Protein AF-A0A0S8JAT9-F1 (afdb_monomer_lite)

Organism: NCBI:txid1703773

InterPro domains:
  IPR011050 Pectin lyase fold/virulence factor [SSF51126] (4-74)
  IPR012334 Pectin lyase fold [G3DSA:2.160.20.10] (1-77)

Structure (mmCIF, N/CA/C/O backbone):
data_AF-A0A0S8JAT9-F1
#
_entry.id   AF-A0A0S8JAT9-F1
#
loop_
_atom_site.group_PDB
_atom_site.id
_atom_site.type_symbol
_atom_site.label_atom_id
_atom_site.label_alt_id
_atom_site.label_comp_id
_atom_site.label_asym_id
_atom_site.label_entity_id
_atom_site.label_seq_id
_atom_site.pdbx_PDB_ins_code
_atom_site.Cartn_x
_atom_site.Cartn_y
_atom_site.Cartn_z
_atom_site.occupancy
_atom_site.B_iso_or_equiv
_atom_site.auth_seq_id
_atom_site.auth_comp_id
_atom_site.auth_asym_id
_atom_site.auth_atom_id
_atom_site.pdbx_PDB_model_num
ATOM 1 N N . MET A 1 1 ? -6.549 6.445 11.443 1.00 67.88 1 MET A N 1
ATOM 2 C CA . MET A 1 1 ? -7.886 5.852 11.229 1.00 67.88 1 MET A CA 1
ATOM 3 C C . MET A 1 1 ? -8.762 6.865 10.515 1.00 67.88 1 MET A C 1
ATOM 5 O O . MET A 1 1 ? -8.605 8.043 10.813 1.00 67.88 1 MET A O 1
ATOM 9 N N . SER A 1 2 ? -9.647 6.444 9.610 1.00 79.25 2 SER A N 1
ATOM 10 C CA . SER A 1 2 ? -10.786 7.285 9.207 1.00 79.25 2 SER A CA 1
ATOM 11 C C . SER A 1 2 ? -11.951 7.081 10.172 1.00 79.25 2 SER A C 1
ATOM 13 O O . SER A 1 2 ? -12.254 5.943 10.531 1.00 79.25 2 SER A O 1
ATOM 15 N N . GLU A 1 3 ? -12.612 8.164 10.572 1.00 81.00 3 GLU A N 1
ATOM 16 C CA . GLU A 1 3 ? -13.763 8.134 11.484 1.00 81.00 3 GLU A CA 1
ATOM 17 C C . GLU A 1 3 ? -15.066 7.703 10.793 1.00 81.00 3 GLU A C 1
ATOM 19 O O . GLU A 1 3 ? -15.930 7.117 11.438 1.00 81.00 3 GLU A O 1
ATOM 24 N N . ASN A 1 4 ? -15.187 7.924 9.477 1.00 84.19 4 ASN A N 1
ATOM 25 C CA . ASN A 1 4 ? -16.411 7.656 8.705 1.00 84.19 4 ASN A CA 1
ATOM 26 C C . ASN A 1 4 ? -16.314 6.407 7.810 1.00 84.19 4 ASN A C 1
ATOM 28 O O . ASN A 1 4 ? -17.225 6.118 7.037 1.00 84.19 4 ASN A O 1
ATOM 32 N N . GLY A 1 5 ? -15.217 5.655 7.923 1.00 84.00 5 GLY A N 1
ATOM 3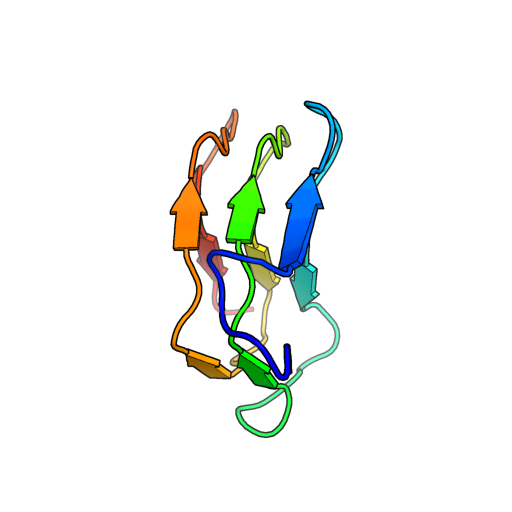3 C CA . GLY A 1 5 ? -14.984 4.423 7.175 1.00 84.00 5 GLY A CA 1
ATOM 34 C C . GLY A 1 5 ? -14.331 4.621 5.797 1.00 84.00 5 GLY A C 1
ATOM 35 O O . GLY A 1 5 ? -14.157 5.750 5.324 1.00 84.00 5 GLY A O 1
ATOM 36 N N . PRO A 1 6 ? -13.957 3.506 5.140 1.00 87.50 6 PRO A N 1
ATOM 37 C CA . PRO A 1 6 ? -13.140 3.530 3.928 1.00 87.50 6 PRO A CA 1
ATOM 38 C C . PRO A 1 6 ? -13.853 4.138 2.719 1.00 87.50 6 PRO A C 1
ATOM 40 O O . PRO A 1 6 ? -13.187 4.717 1.870 1.00 87.50 6 PRO A O 1
ATOM 43 N N . GLU A 1 7 ? -15.184 4.093 2.668 1.00 91.06 7 GLU A N 1
ATOM 44 C CA . GLU A 1 7 ? -15.992 4.696 1.594 1.00 91.06 7 GLU A CA 1
ATOM 45 C C . GLU A 1 7 ? -15.855 6.231 1.531 1.00 91.06 7 GLU A C 1
ATOM 47 O O . GLU A 1 7 ? -16.134 6.841 0.503 1.00 91.06 7 GLU A O 1
ATOM 52 N N . VAL A 1 8 ? -15.453 6.871 2.638 1.00 90.25 8 VAL A N 1
ATOM 53 C CA . VAL A 1 8 ? -15.506 8.335 2.789 1.00 90.25 8 VAL A CA 1
ATOM 54 C C . VAL A 1 8 ? -14.121 8.971 2.759 1.00 90.25 8 VAL A C 1
ATOM 56 O O . VAL A 1 8 ? -13.960 10.074 2.239 1.00 90.25 8 VAL A O 1
ATOM 59 N N . THR A 1 9 ? -13.102 8.311 3.316 1.00 94.31 9 THR A N 1
ATOM 60 C CA . THR A 1 9 ? -11.732 8.844 3.294 1.00 94.31 9 THR A CA 1
ATOM 61 C C . THR A 1 9 ? -10.889 8.115 2.268 1.00 94.31 9 THR A C 1
ATOM 63 O O . THR A 1 9 ? -10.450 6.983 2.482 1.00 94.31 9 THR A O 1
ATOM 66 N N . ILE A 1 10 ? -10.645 8.818 1.165 1.00 96.19 10 ILE A N 1
ATOM 67 C CA . ILE A 1 10 ? -9.898 8.325 0.016 1.00 96.19 10 ILE A CA 1
ATOM 68 C C . ILE A 1 10 ? -8.500 8.944 0.032 1.00 96.19 10 ILE A C 1
ATOM 70 O O . ILE A 1 10 ? -8.342 10.162 0.086 1.00 96.19 10 ILE A O 1
ATOM 74 N N . ILE A 1 11 ? -7.490 8.085 -0.028 1.00 96.44 11 ILE A N 1
ATOM 75 C CA . ILE A 1 11 ? -6.110 8.427 -0.350 1.00 96.44 11 ILE A CA 1
ATOM 76 C C . ILE A 1 11 ? -5.934 8.083 -1.826 1.00 96.44 11 ILE A C 1
ATOM 78 O O . ILE A 1 11 ? -5.725 6.921 -2.185 1.00 96.44 11 ILE A O 1
ATOM 82 N N . ASP A 1 12 ? -6.091 9.095 -2.673 1.00 97.56 12 ASP A N 1
ATOM 83 C CA . ASP A 1 12 ? -5.848 8.980 -4.106 1.00 97.56 12 ASP A CA 1
ATOM 84 C C . ASP A 1 12 ? -4.378 9.291 -4.387 1.00 97.56 12 ASP A C 1
ATOM 86 O O . ASP A 1 12 ? -3.888 10.374 -4.071 1.00 97.56 12 ASP A O 1
ATOM 90 N N . CYS A 1 13 ? -3.659 8.314 -4.932 1.00 97.44 13 CYS A N 1
ATOM 91 C CA . CYS A 1 13 ? -2.263 8.469 -5.316 1.00 97.44 13 CYS A CA 1
ATOM 92 C C . CYS A 1 13 ? -2.106 9.039 -6.734 1.00 97.44 13 CYS A C 1
ATOM 94 O O . CYS A 1 13 ? -0.982 9.211 -7.183 1.00 97.44 13 CYS A O 1
ATOM 96 N N . GLU A 1 14 ? -3.200 9.336 -7.445 1.00 97.31 14 GLU A N 1
ATOM 97 C CA . GLU A 1 14 ? -3.210 10.066 -8.723 1.00 97.31 14 GLU A CA 1
ATOM 98 C C . GLU A 1 14 ? -2.350 9.433 -9.834 1.00 97.31 14 GLU A C 1
ATOM 100 O O . GLU A 1 14 ? -1.749 10.120 -10.657 1.00 97.31 14 GLU A O 1
ATOM 105 N N . ALA A 1 15 ? -2.277 8.101 -9.869 1.00 95.50 15 ALA A N 1
ATOM 106 C CA . ALA A 1 15 ? -1.375 7.323 -10.725 1.00 95.50 15 ALA A CA 1
ATOM 107 C C . ALA A 1 15 ? 0.121 7.600 -10.475 1.00 95.50 15 ALA A C 1
ATOM 109 O O . ALA A 1 15 ? 0.962 7.339 -11.338 1.00 95.50 15 ALA A O 1
ATOM 110 N N . LEU A 1 16 ? 0.470 8.094 -9.285 1.00 90.75 16 LEU A N 1
ATOM 111 C CA . LEU A 1 16 ? 1.821 8.451 -8.873 1.00 90.75 16 LEU A CA 1
ATOM 112 C C . LEU A 1 16 ? 2.183 7.779 -7.542 1.00 90.75 16 LEU A C 1
ATOM 114 O O . LEU A 1 16 ? 1.521 7.927 -6.521 1.00 90.75 16 LEU A O 1
ATOM 118 N N . GLY A 1 17 ? 3.306 7.062 -7.514 1.00 94.12 17 GLY A N 1
ATOM 119 C CA . GLY A 1 17 ? 3.853 6.547 -6.258 1.00 94.12 17 GLY A CA 1
ATOM 120 C C . GLY A 1 17 ? 2.938 5.528 -5.566 1.00 94.12 17 GLY A C 1
ATOM 121 O O . GLY A 1 17 ? 2.445 4.606 -6.214 1.00 94.12 17 GLY A O 1
ATOM 122 N N . ARG A 1 18 ? 2.802 5.644 -4.237 1.00 97.38 18 ARG A N 1
ATOM 123 C CA . ARG A 1 18 ? 2.006 4.751 -3.375 1.00 97.38 18 ARG A CA 1
ATOM 124 C C . ARG A 1 18 ? 1.439 5.501 -2.173 1.00 97.38 18 ARG A C 1
ATOM 126 O O . ARG A 1 18 ? 2.001 6.522 -1.785 1.00 97.38 18 ARG A O 1
ATOM 133 N N . GLY A 1 19 ? 0.414 4.946 -1.532 1.00 97.75 19 GLY A N 1
ATOM 134 C CA . GLY A 1 19 ? -0.226 5.552 -0.362 1.00 97.75 19 GLY A CA 1
ATOM 135 C C . GLY A 1 19 ? 0.598 5.410 0.917 1.00 97.75 19 GLY A C 1
ATOM 136 O O . GLY A 1 19 ? 0.793 6.382 1.639 1.00 97.75 19 GLY A O 1
ATOM 137 N N . PHE A 1 20 ? 1.128 4.211 1.186 1.00 98.06 20 PHE A N 1
ATOM 138 C CA . PHE A 1 20 ? 1.927 3.955 2.392 1.00 98.06 20 PHE A CA 1
ATOM 139 C C . PHE A 1 20 ? 3.206 3.173 2.096 1.00 98.06 20 PHE A C 1
ATOM 141 O O . PHE A 1 20 ? 3.224 2.234 1.293 1.00 98.06 20 PHE A O 1
ATOM 148 N N . PHE A 1 21 ? 4.284 3.532 2.795 1.00 97.69 21 PHE A N 1
ATOM 149 C CA . PHE A 1 21 ? 5.555 2.821 2.748 1.00 97.69 21 PHE A CA 1
ATOM 150 C C . PHE A 1 21 ? 6.105 2.601 4.159 1.00 97.69 21 PHE A C 1
ATOM 152 O O . PHE A 1 21 ? 6.535 3.548 4.805 1.00 97.69 21 PHE A O 1
ATOM 159 N N . PHE A 1 22 ? 6.124 1.345 4.598 1.00 98.12 22 PHE A N 1
ATOM 160 C CA . PHE A 1 22 ? 6.730 0.912 5.855 1.00 98.12 22 PHE A CA 1
ATOM 161 C C . PHE A 1 22 ? 8.122 0.357 5.568 1.00 98.12 22 PHE A C 1
ATOM 163 O O . PHE A 1 22 ? 8.261 -0.579 4.768 1.00 98.12 22 PHE A O 1
ATOM 170 N N . HIS A 1 23 ? 9.152 0.974 6.147 1.00 97.12 23 HIS A N 1
ATOM 171 C CA . HIS A 1 23 ? 10.549 0.687 5.810 1.00 97.12 23 HIS A CA 1
ATOM 172 C C . HIS A 1 23 ? 11.550 0.934 6.945 1.00 97.12 23 HIS A C 1
ATOM 174 O O . HIS A 1 23 ? 12.757 0.966 6.691 1.00 97.12 23 HIS A O 1
ATOM 180 N N . SER A 1 24 ? 11.067 1.138 8.169 1.00 96.75 24 SER A N 1
ATOM 181 C CA . SER A 1 24 ? 11.901 1.458 9.335 1.00 96.75 24 SER A CA 1
ATOM 182 C C . SER A 1 24 ? 11.755 0.432 10.463 1.00 96.75 24 SER A C 1
ATOM 184 O O . SER A 1 24 ? 12.118 0.721 11.599 1.00 96.75 24 SER A O 1
ATOM 186 N N . GLY A 1 25 ? 11.235 -0.764 10.162 1.00 96.00 25 GLY A N 1
ATOM 187 C CA . GLY A 1 25 ? 10.988 -1.810 11.158 1.00 96.00 25 GLY A CA 1
ATOM 188 C C . GLY A 1 25 ? 9.684 -1.619 11.931 1.00 96.00 25 GLY A C 1
ATOM 189 O O . GLY A 1 25 ? 9.584 -2.049 13.076 1.00 96.00 25 GLY A O 1
ATOM 190 N N . GLU A 1 26 ? 8.693 -0.960 11.327 1.00 98.00 26 GLU A N 1
ATOM 191 C CA . GLU A 1 26 ? 7.374 -0.770 11.923 1.00 98.00 26 GLU A CA 1
ATOM 192 C C . GLU A 1 26 ? 6.724 -2.121 12.242 1.00 98.00 26 GLU A C 1
ATOM 194 O O . GLU A 1 26 ? 6.728 -3.035 11.416 1.00 98.00 26 GLU A O 1
ATOM 199 N N . ASP A 1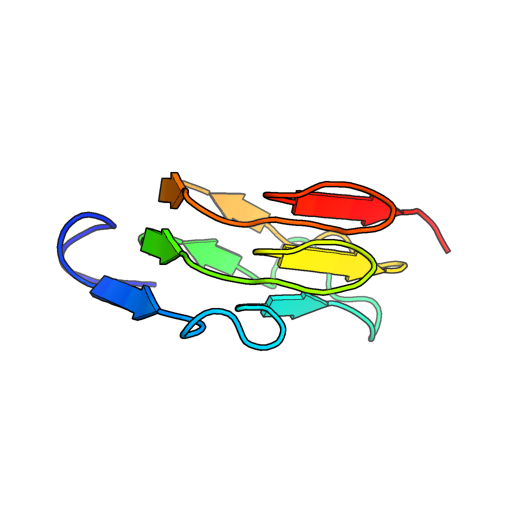 27 ? 6.157 -2.243 13.437 1.00 97.12 27 ASP A N 1
ATOM 200 C CA . ASP A 1 27 ? 5.478 -3.447 13.909 1.00 97.12 27 ASP A CA 1
ATOM 201 C C . ASP A 1 27 ? 3.949 -3.277 13.890 1.00 97.12 27 ASP A C 1
ATOM 203 O O . ASP A 1 27 ? 3.410 -2.300 13.362 1.00 97.12 27 ASP A O 1
ATOM 207 N N . ALA A 1 28 ? 3.236 -4.228 14.497 1.00 97.62 28 ALA A N 1
ATOM 208 C CA . ALA A 1 28 ? 1.778 -4.261 14.510 1.00 97.62 28 ALA A CA 1
ATOM 209 C C . ALA A 1 28 ? 1.126 -3.035 15.187 1.00 97.62 28 ALA A C 1
ATOM 211 O O . ALA A 1 28 ? -0.073 -2.817 14.995 1.00 97.62 28 ALA A O 1
ATOM 212 N N . SER A 1 29 ? 1.882 -2.223 15.941 1.00 97.62 29 SER A N 1
ATOM 213 C CA . SER A 1 29 ? 1.401 -0.958 16.515 1.00 97.62 29 SER A CA 1
ATOM 214 C C . SER A 1 29 ? 1.234 0.151 15.470 1.00 97.62 29 SER A C 1
ATOM 216 O O . SER A 1 29 ? 0.492 1.109 15.694 1.00 97.62 29 SER A O 1
ATOM 218 N N . SER A 1 30 ? 1.866 0.014 14.302 1.00 97.81 30 SER A N 1
ATOM 219 C CA . SER A 1 30 ? 1.637 0.892 13.155 1.00 97.81 30 SER A CA 1
ATOM 220 C C . SER A 1 30 ? 0.384 0.439 12.409 1.00 97.81 30 SER A C 1
ATOM 222 O O . SER A 1 30 ? 0.399 -0.578 11.716 1.00 97.81 30 SER A O 1
ATOM 224 N N . ILE A 1 31 ? -0.716 1.180 12.576 1.00 98.00 31 ILE A N 1
ATOM 225 C CA . ILE A 1 31 ? -2.048 0.778 12.098 1.00 98.00 31 ILE A CA 1
ATOM 226 C C . ILE A 1 31 ? -2.526 1.675 10.951 1.00 98.00 31 ILE A C 1
ATOM 228 O O . ILE A 1 31 ? -2.737 2.878 11.127 1.00 98.00 31 ILE A O 1
ATOM 232 N N . VAL A 1 32 ? -2.815 1.063 9.799 1.00 97.25 32 VAL A N 1
ATOM 233 C CA . VAL A 1 32 ? -3.577 1.678 8.699 1.00 97.25 32 VAL A CA 1
ATOM 234 C C . VAL A 1 32 ? -4.981 1.096 8.714 1.00 97.25 32 VAL A C 1
ATOM 236 O O . VAL A 1 32 ? -5.156 -0.106 8.504 1.00 97.25 32 VAL A O 1
ATOM 239 N N . LYS A 1 33 ? -5.984 1.941 8.968 1.00 96.62 33 LYS A N 1
ATOM 240 C CA . LYS A 1 33 ? -7.370 1.494 9.122 1.00 96.62 33 LYS A CA 1
ATOM 241 C C . LYS A 1 33 ? -8.405 2.492 8.630 1.00 96.62 33 LYS A C 1
ATOM 243 O O . LYS A 1 33 ? -8.348 3.669 8.995 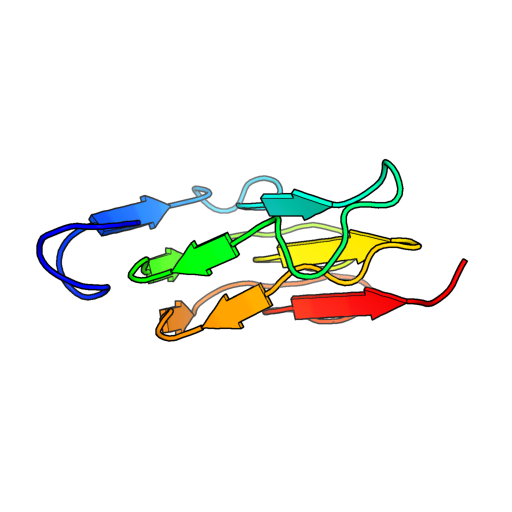1.00 96.62 33 LYS A O 1
ATOM 248 N N . GLY A 1 34 ? -9.397 1.976 7.907 1.00 96.44 34 GLY A N 1
ATOM 249 C CA . GLY A 1 34 ? -10.583 2.715 7.489 1.00 96.44 34 GLY A CA 1
ATOM 250 C C . GLY A 1 34 ? -10.379 3.599 6.263 1.00 96.44 34 GLY A C 1
ATOM 251 O O . GLY A 1 34 ? -11.114 4.561 6.121 1.00 96.44 34 GLY A O 1
ATOM 252 N N . PHE A 1 35 ? -9.401 3.334 5.399 1.00 97.12 35 PHE A N 1
ATOM 253 C CA . PHE A 1 35 ? -9.158 4.150 4.203 1.00 97.12 35 PHE A CA 1
ATOM 254 C C . PHE A 1 35 ? -9.519 3.408 2.918 1.00 97.12 35 PHE A C 1
ATOM 256 O O . PHE A 1 35 ? -9.330 2.194 2.832 1.00 97.12 35 PHE A O 1
ATOM 263 N N . THR A 1 36 ? -9.951 4.144 1.894 1.00 98.25 36 THR A N 1
ATOM 264 C CA . THR A 1 36 ? -9.737 3.719 0.506 1.00 98.25 36 THR A CA 1
ATOM 265 C C . THR A 1 36 ? -8.366 4.208 0.060 1.00 98.25 36 THR A C 1
ATOM 267 O O . THR A 1 36 ? -8.065 5.387 0.199 1.00 98.25 36 THR A O 1
ATOM 270 N N . ILE A 1 37 ? -7.525 3.320 -0.463 1.00 98.38 37 ILE A N 1
ATOM 271 C CA . ILE A 1 37 ? -6.222 3.656 -1.051 1.00 98.38 37 ILE A CA 1
ATOM 272 C C . ILE A 1 37 ? -6.288 3.264 -2.518 1.00 98.38 37 ILE A C 1
ATOM 274 O O . ILE A 1 37 ? -6.498 2.083 -2.826 1.00 98.38 37 ILE A O 1
ATOM 278 N N . GLN A 1 38 ? -6.121 4.239 -3.410 1.00 98.50 38 GLN A N 1
ATOM 279 C CA . GLN A 1 38 ? -6.334 4.021 -4.834 1.00 98.50 38 GLN A CA 1
ATOM 280 C C . GLN A 1 38 ? -5.344 4.723 -5.749 1.00 98.50 38 GLN A C 1
ATOM 282 O O . GLN A 1 38 ? -4.657 5.659 -5.350 1.00 98.50 38 GLN A O 1
ATOM 287 N N . ASN A 1 39 ? -5.323 4.260 -7.000 1.00 98.50 39 ASN A N 1
ATOM 288 C CA . ASN A 1 39 ? -4.554 4.832 -8.102 1.00 98.50 39 ASN A CA 1
ATOM 289 C C . ASN A 1 39 ? -3.055 4.974 -7.803 1.00 98.50 39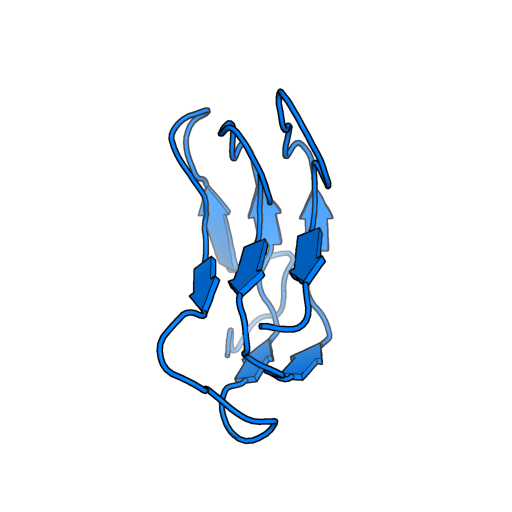 ASN A C 1
ATOM 291 O O . ASN A 1 39 ? -2.404 5.877 -8.307 1.00 98.50 39 ASN A O 1
ATOM 295 N N . GLY A 1 40 ? -2.466 4.108 -6.985 1.00 98.25 40 GLY A N 1
ATOM 296 C CA . GLY A 1 40 ? -1.017 4.032 -6.834 1.00 98.25 40 GLY A CA 1
ATOM 297 C C . GLY A 1 40 ? -0.378 3.295 -8.008 1.00 98.25 40 GLY A C 1
ATOM 298 O O . GLY A 1 40 ? -0.926 2.304 -8.491 1.00 98.25 40 GLY A O 1
ATOM 299 N N . ALA A 1 41 ? 0.774 3.766 -8.482 1.00 97.75 41 ALA A N 1
ATOM 300 C CA . ALA A 1 41 ? 1.496 3.169 -9.604 1.00 97.75 41 ALA A CA 1
ATOM 301 C C . ALA A 1 41 ? 3.014 3.309 -9.408 1.00 97.75 41 ALA A C 1
ATOM 303 O O . ALA A 1 41 ? 3.602 4.373 -9.613 1.00 97.75 41 ALA A O 1
ATOM 304 N N . VAL A 1 42 ? 3.674 2.221 -8.995 1.00 96.56 42 VAL A N 1
ATOM 305 C CA . VAL A 1 42 ? 5.124 2.199 -8.712 1.00 96.56 42 VAL A CA 1
ATOM 306 C C . VAL A 1 42 ? 5.720 0.797 -8.897 1.00 96.56 42 VAL A C 1
ATOM 308 O O . VAL A 1 42 ? 5.004 -0.152 -9.175 1.00 96.56 42 VAL A O 1
ATOM 311 N N . GLY A 1 43 ? 7.039 0.633 -8.751 1.00 97.31 43 GLY A N 1
ATOM 312 C CA . GLY A 1 43 ? 7.721 -0.660 -8.909 1.00 97.31 43 GLY A CA 1
ATOM 313 C C . GLY A 1 43 ? 7.126 -1.805 -8.080 1.00 97.31 43 GLY A C 1
ATOM 314 O O . GLY A 1 43 ? 6.687 -2.805 -8.636 1.00 97.31 43 GLY A O 1
ATOM 315 N N . ASP A 1 44 ? 7.083 -1.654 -6.756 1.00 97.06 44 ASP A N 1
ATOM 316 C CA . ASP A 1 44 ? 6.520 -2.646 -5.833 1.00 97.06 44 ASP A CA 1
ATOM 317 C C . ASP A 1 44 ? 5.546 -1.984 -4.858 1.00 97.06 44 ASP A C 1
ATOM 319 O O . ASP A 1 44 ? 5.868 -0.922 -4.307 1.00 97.06 44 ASP A O 1
ATOM 323 N N . GLY A 1 45 ? 4.421 -2.647 -4.577 1.00 97.62 45 GLY A N 1
ATOM 324 C CA . GLY A 1 45 ? 3.435 -2.174 -3.605 1.00 97.62 45 GLY A CA 1
ATOM 325 C C . GLY A 1 45 ? 2.757 -0.896 -4.079 1.00 97.62 45 GLY A C 1
ATOM 326 O O . GLY A 1 45 ? 3.012 0.167 -3.512 1.00 97.62 45 GLY A O 1
ATOM 327 N N . GLY A 1 46 ? 1.944 -1.008 -5.134 1.00 97.94 46 GLY A N 1
ATOM 328 C CA . GLY A 1 46 ? 1.252 0.126 -5.758 1.00 97.94 46 GLY A CA 1
ATOM 329 C C . GLY A 1 46 ? 0.439 0.933 -4.753 1.00 97.94 46 GLY A C 1
ATOM 330 O O . GLY A 1 46 ? 0.588 2.143 -4.689 1.00 97.94 46 GLY A O 1
ATOM 331 N N . GLY A 1 47 ? -0.341 0.271 -3.898 1.00 98.44 47 GLY A N 1
ATOM 332 C CA . GLY A 1 47 ? -1.035 0.926 -2.787 1.00 98.44 47 GLY A CA 1
ATOM 333 C C . GLY A 1 47 ? -0.163 1.025 -1.534 1.00 98.44 47 GLY A C 1
ATOM 334 O O . GLY A 1 47 ? 0.081 2.114 -1.012 1.00 98.44 47 GLY A O 1
ATOM 335 N N . ILE A 1 48 ? 0.311 -0.122 -1.040 1.00 98.62 48 ILE A N 1
ATOM 336 C CA . ILE A 1 48 ? 1.092 -0.221 0.201 1.00 98.62 48 ILE A CA 1
ATOM 337 C C . ILE A 1 48 ? 2.327 -1.096 -0.012 1.00 98.62 48 ILE A C 1
ATOM 339 O O . ILE A 1 48 ? 2.245 -2.198 -0.560 1.00 98.62 48 ILE A O 1
ATOM 343 N N . ARG A 1 49 ? 3.477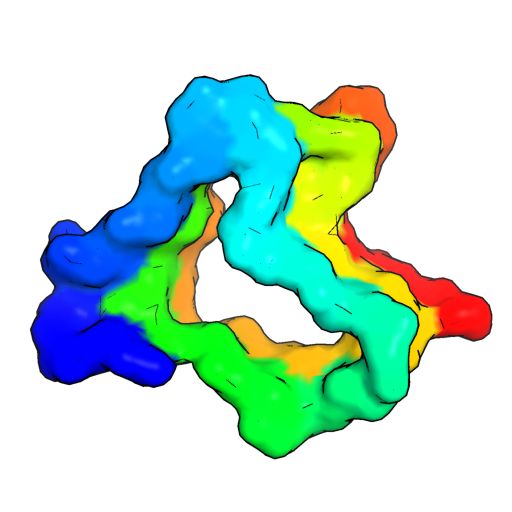 -0.648 0.499 1.00 98.06 49 ARG A N 1
ATOM 344 C CA . ARG A 1 49 ? 4.699 -1.457 0.562 1.00 98.06 49 ARG A CA 1
ATOM 345 C C . ARG A 1 49 ? 5.159 -1.647 2.006 1.00 98.06 49 ARG A C 1
ATOM 347 O O . ARG A 1 49 ? 5.369 -0.661 2.704 1.00 98.06 49 ARG A O 1
ATOM 354 N N . CYS A 1 50 ? 5.392 -2.896 2.405 1.00 98.19 50 CYS A N 1
ATOM 355 C CA . CYS A 1 50 ? 6.029 -3.259 3.673 1.00 98.19 50 CYS A CA 1
ATOM 356 C C . CYS A 1 50 ? 7.390 -3.908 3.397 1.00 98.19 50 CYS A C 1
ATOM 358 O O . CYS A 1 50 ? 7.478 -4.930 2.711 1.00 98.19 50 CYS A O 1
ATOM 360 N N . ASN A 1 51 ? 8.461 -3.296 3.893 1.00 97.50 51 ASN A N 1
ATOM 361 C CA . ASN A 1 51 ? 9.834 -3.698 3.617 1.00 97.50 51 ASN A CA 1
ATOM 362 C C . ASN A 1 51 ? 10.605 -3.902 4.923 1.00 97.50 51 ASN A C 1
ATOM 364 O O . ASN A 1 51 ? 11.094 -2.930 5.492 1.00 97.50 51 ASN A O 1
ATOM 368 N N . GLY A 1 52 ? 10.721 -5.153 5.378 1.00 97.31 52 GLY A N 1
ATOM 369 C CA . GLY A 1 52 ? 11.300 -5.431 6.696 1.00 97.31 52 GLY A CA 1
ATOM 370 C C . GLY A 1 52 ? 10.427 -4.930 7.852 1.00 97.31 52 GLY A C 1
ATOM 371 O O . GLY A 1 52 ? 10.934 -4.718 8.946 1.00 97.31 52 GLY A O 1
ATOM 372 N N . SER A 1 53 ? 9.129 -4.746 7.597 1.00 97.75 53 SER A N 1
ATOM 373 C CA . SER A 1 53 ? 8.149 -4.199 8.537 1.00 97.75 53 SER A CA 1
ATOM 374 C C . SER A 1 53 ? 6.882 -5.053 8.532 1.00 97.75 53 SER A C 1
ATOM 376 O O . SER A 1 53 ? 6.548 -5.667 7.515 1.00 97.75 53 SER A O 1
ATOM 378 N N . SER A 1 54 ? 6.172 -5.074 9.658 1.00 97.12 54 SER A N 1
ATOM 379 C CA . SER A 1 54 ? 4.950 -5.852 9.896 1.00 97.12 54 SER A CA 1
ATOM 380 C C . SER A 1 54 ? 3.825 -4.987 10.501 1.00 97.12 54 SER A C 1
ATOM 382 O O . SER A 1 54 ? 3.400 -5.259 11.623 1.00 97.12 54 SER A O 1
ATOM 384 N N . PRO A 1 55 ? 3.342 -3.945 9.792 1.00 98.06 55 PRO A N 1
ATOM 385 C CA . PRO A 1 55 ? 2.237 -3.101 10.252 1.00 98.06 55 PRO A CA 1
ATOM 386 C C . PRO A 1 55 ? 0.893 -3.844 10.250 1.00 98.06 55 PRO A C 1
ATOM 388 O O . PRO A 1 55 ? 0.700 -4.817 9.517 1.00 98.06 55 PRO A O 1
ATOM 391 N N . THR A 1 56 ? -0.080 -3.327 11.001 1.00 98.31 56 THR A N 1
ATOM 392 C CA . THR A 1 56 ? -1.476 -3.783 10.930 1.00 98.31 56 THR A CA 1
ATOM 393 C C . THR A 1 56 ? -2.216 -3.016 9.834 1.00 98.31 56 THR A C 1
ATOM 395 O O . THR A 1 56 ? -2.378 -1.798 9.912 1.00 98.31 56 THR A O 1
ATOM 398 N N . ILE A 1 57 ? -2.707 -3.729 8.819 1.00 97.56 57 ILE A N 1
ATOM 399 C CA . ILE A 1 57 ? -3.519 -3.171 7.727 1.00 97.56 57 ILE A CA 1
ATOM 400 C C . ILE A 1 57 ? -4.908 -3.803 7.821 1.00 97.56 57 ILE A C 1
ATOM 402 O O . ILE A 1 57 ? -5.088 -4.964 7.465 1.00 97.56 57 ILE A O 1
ATOM 406 N N . GLU A 1 58 ? -5.892 -3.052 8.312 1.00 96.94 58 GLU A N 1
ATOM 407 C CA . GLU A 1 58 ? -7.217 -3.589 8.648 1.00 96.94 58 GLU A CA 1
ATOM 408 C C . GLU A 1 58 ? -8.339 -2.682 8.131 1.00 96.94 58 GLU A C 1
ATOM 410 O O . GLU A 1 58 ? -8.278 -1.468 8.283 1.00 96.94 58 GLU A O 1
ATOM 415 N N . GLY A 1 59 ? -9.400 -3.259 7.560 1.00 95.44 59 GLY A N 1
ATOM 416 C CA . GLY A 1 59 ? -10.611 -2.502 7.217 1.00 95.44 59 GLY A CA 1
ATOM 417 C C . GLY A 1 59 ? -10.376 -1.377 6.203 1.00 95.44 59 GLY A C 1
ATOM 418 O O . GLY A 1 59 ? -10.972 -0.310 6.326 1.0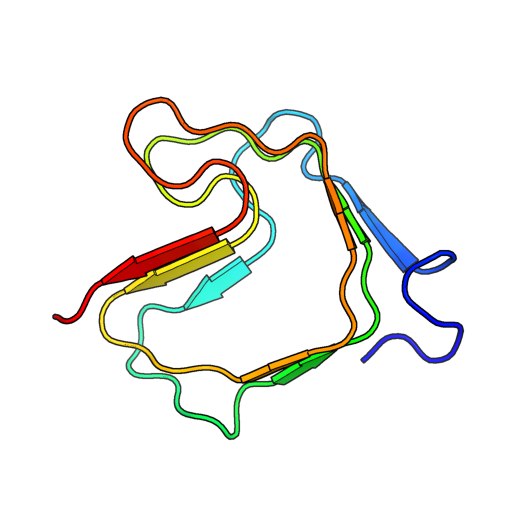0 95.44 59 GLY A O 1
ATOM 419 N N . ASN A 1 60 ? -9.474 -1.595 5.243 1.00 97.69 60 ASN A N 1
ATOM 420 C CA . ASN A 1 60 ? -9.208 -0.674 4.138 1.00 97.69 60 ASN A CA 1
ATOM 421 C C . ASN A 1 60 ? -9.753 -1.249 2.826 1.00 97.69 60 ASN A C 1
ATOM 423 O O . ASN A 1 60 ? -9.769 -2.467 2.640 1.00 97.69 60 ASN A O 1
ATOM 427 N N . ILE A 1 61 ? -10.118 -0.371 1.895 1.00 98.12 61 ILE A N 1
ATOM 428 C CA . ILE A 1 61 ? -10.379 -0.717 0.497 1.00 98.12 61 ILE A CA 1
ATOM 429 C C . ILE A 1 61 ? -9.111 -0.387 -0.291 1.00 98.12 61 ILE A C 1
ATOM 431 O O . ILE A 1 61 ? -8.668 0.755 -0.317 1.00 98.12 61 ILE A O 1
ATOM 435 N N . ILE A 1 62 ? -8.493 -1.380 -0.927 1.00 98.19 62 ILE A N 1
ATOM 436 C CA . ILE A 1 62 ? -7.284 -1.179 -1.738 1.00 98.19 62 ILE A CA 1
ATOM 437 C C . ILE A 1 62 ? -7.642 -1.506 -3.178 1.00 98.19 62 ILE A C 1
ATOM 439 O O . ILE A 1 62 ? -7.765 -2.674 -3.542 1.00 98.19 62 ILE A O 1
ATOM 443 N N . THR A 1 63 ? -7.843 -0.469 -3.987 1.00 98.38 63 THR A N 1
ATOM 444 C CA . THR A 1 63 ? -8.440 -0.593 -5.324 1.00 98.38 63 THR A CA 1
ATOM 445 C C . THR A 1 63 ? -7.669 0.213 -6.359 1.00 98.38 63 THR A C 1
ATOM 447 O O . THR A 1 63 ? -6.989 1.164 -6.008 1.00 98.38 63 THR A O 1
ATOM 450 N N . ALA A 1 64 ? -7.730 -0.175 -7.632 1.00 98.06 64 ALA A N 1
ATOM 451 C CA . ALA A 1 64 ? -7.094 0.545 -8.744 1.00 98.06 64 ALA A CA 1
ATOM 452 C C . ALA A 1 64 ? -5.589 0.863 -8.565 1.00 98.06 64 ALA A C 1
ATOM 454 O O . ALA A 1 64 ? -5.066 1.775 -9.194 1.00 98.06 64 ALA A O 1
ATOM 455 N N . ASN A 1 65 ? -4.875 0.104 -7.730 1.00 98.50 65 ASN A N 1
ATOM 456 C CA . ASN A 1 65 ? -3.430 0.238 -7.568 1.00 98.50 65 ASN A CA 1
ATOM 457 C C . ASN A 1 65 ? -2.696 -0.758 -8.474 1.00 98.50 65 ASN A C 1
ATOM 459 O O . ASN A 1 65 ? -3.066 -1.934 -8.559 1.00 98.50 65 ASN A O 1
ATOM 463 N N . ALA A 1 66 ? -1.626 -0.301 -9.111 1.00 98.19 66 ALA A N 1
ATOM 464 C CA . ALA A 1 66 ? -0.811 -1.062 -10.041 1.00 98.19 66 ALA A CA 1
ATOM 465 C C . ALA A 1 66 ? 0.656 -1.093 -9.600 1.00 98.19 66 ALA A C 1
ATOM 467 O O . ALA A 1 66 ? 1.174 -0.165 -8.978 1.00 98.19 66 ALA A O 1
ATOM 468 N N . ALA A 1 67 ? 1.346 -2.175 -9.955 1.00 97.44 67 ALA A N 1
ATOM 469 C CA . ALA A 1 67 ? 2.783 -2.283 -9.775 1.00 97.44 67 ALA A CA 1
ATOM 470 C C . ALA A 1 67 ? 3.435 -2.853 -11.031 1.00 97.44 67 ALA A C 1
ATOM 472 O O . ALA A 1 67 ? 2.878 -3.765 -11.642 1.00 97.44 67 ALA A O 1
ATOM 473 N N . THR A 1 68 ? 4.605 -2.337 -11.412 1.00 97.31 68 THR A N 1
ATOM 474 C CA . THR A 1 68 ? 5.337 -2.863 -12.579 1.00 97.31 68 THR A CA 1
ATOM 475 C C . THR A 1 68 ? 6.112 -4.139 -12.263 1.00 97.31 68 THR A C 1
ATOM 477 O O . THR A 1 68 ? 6.363 -4.925 -13.172 1.00 97.31 68 THR A O 1
ATOM 480 N N . ASN A 1 69 ? 6.453 -4.376 -10.990 1.00 96.88 69 ASN A N 1
ATOM 481 C CA . ASN A 1 69 ? 7.159 -5.577 -10.550 1.00 96.88 69 ASN A CA 1
ATOM 482 C C . ASN A 1 69 ? 6.256 -6.495 -9.714 1.00 96.88 69 ASN A C 1
ATOM 484 O O . ASN A 1 69 ? 5.948 -7.605 -10.150 1.00 96.88 69 ASN A O 1
ATOM 488 N N . ARG A 1 70 ? 5.873 -6.097 -8.489 1.00 96.94 70 ARG A N 1
ATOM 489 C CA . ARG A 1 70 ? 5.150 -6.981 -7.551 1.00 96.94 70 ARG A CA 1
ATOM 490 C C . ARG A 1 70 ? 4.123 -6.249 -6.694 1.00 96.94 70 ARG A C 1
ATOM 492 O O . ARG A 1 70 ? 4.380 -5.166 -6.181 1.00 96.94 70 ARG A O 1
ATOM 499 N N . GLY A 1 71 ? 2.989 -6.915 -6.468 1.00 96.69 71 GLY A N 1
ATOM 500 C CA . GLY A 1 71 ? 1.955 -6.488 -5.523 1.00 96.69 71 GLY A CA 1
ATOM 501 C C . GLY A 1 71 ? 1.320 -5.147 -5.891 1.00 96.69 71 GLY A C 1
ATOM 502 O O . GLY A 1 71 ? 1.657 -4.123 -5.306 1.00 96.69 71 GLY A O 1
ATOM 503 N N . GLY A 1 72 ? 0.381 -5.155 -6.846 1.00 97.06 72 GLY A N 1
ATOM 504 C CA . GLY A 1 72 ? -0.345 -3.945 -7.256 1.00 97.06 72 GLY A CA 1
ATOM 505 C C . GLY A 1 72 ? -1.062 -3.267 -6.087 1.00 97.06 72 GLY A C 1
ATOM 506 O O . GLY A 1 72 ? -0.882 -2.080 -5.867 1.00 97.06 72 GLY A O 1
ATOM 507 N N . GLY A 1 73 ? -1.787 -4.030 -5.266 1.00 97.94 73 GLY A N 1
ATOM 508 C CA . GLY A 1 73 ? -2.391 -3.514 -4.033 1.00 97.94 73 GLY A CA 1
ATOM 509 C C . GLY A 1 73 ? -1.379 -3.376 -2.897 1.00 97.94 73 GLY A C 1
ATOM 510 O O . GLY A 1 73 ? -1.046 -2.270 -2.480 1.00 97.94 73 GLY A O 1
ATOM 511 N N . ILE A 1 74 ? -0.884 -4.511 -2.402 1.00 98.31 74 ILE A N 1
ATOM 512 C CA . ILE A 1 74 ? 0.083 -4.573 -1.304 1.00 98.31 74 ILE A CA 1
ATOM 513 C C . ILE A 1 74 ? 1.264 -5.449 -1.719 1.00 98.31 74 ILE A C 1
ATOM 515 O O . ILE A 1 74 ? 1.072 -6.530 -2.278 1.00 98.31 74 ILE A O 1
ATOM 519 N N . PHE A 1 75 ? 2.481 -5.017 -1.393 1.00 98.06 75 PHE A N 1
ATOM 520 C CA . PHE A 1 75 ? 3.668 -5.866 -1.431 1.00 98.06 75 PHE A CA 1
ATOM 521 C C . PHE A 1 75 ? 4.358 -5.896 -0.067 1.00 98.06 75 PHE A C 1
ATOM 523 O O . PHE A 1 75 ? 4.762 -4.853 0.447 1.00 98.06 75 PHE A O 1
ATOM 530 N N . CYS A 1 76 ? 4.540 -7.096 0.484 1.00 96.81 76 CYS A N 1
ATOM 531 C CA . CYS A 1 76 ? 5.275 -7.325 1.724 1.00 96.81 76 CYS A CA 1
ATOM 532 C C . CYS A 1 76 ? 6.500 -8.189 1.441 1.00 96.81 76 CYS A C 1
ATOM 534 O O . CYS A 1 76 ? 6.400 -9.210 0.758 1.00 96.81 76 CYS A O 1
ATOM 536 N N . ARG A 1 77 ? 7.649 -7.814 2.002 1.00 94.62 77 ARG A N 1
ATOM 537 C CA . ARG A 1 77 ? 8.818 -8.692 2.057 1.00 94.62 77 ARG A CA 1
ATOM 538 C C . ARG A 1 77 ? 9.481 -8.642 3.423 1.00 94.62 77 ARG A C 1
ATOM 540 O O . ARG A 1 77 ? 9.548 -7.582 4.049 1.00 94.62 77 ARG A O 1
ATOM 547 N N . LEU A 1 78 ? 10.016 -9.788 3.823 1.00 84.62 78 LEU A N 1
ATOM 548 C CA . LEU A 1 78 ? 10.990 -9.866 4.902 1.00 84.62 78 LEU A CA 1
ATOM 549 C C . LEU A 1 78 ? 12.295 -9.192 4.441 1.00 84.62 78 LEU A C 1
ATOM 551 O O . LEU A 1 78 ? 12.588 -9.161 3.236 1.00 84.62 78 LEU A O 1
ATOM 555 N N . ALA A 1 79 ? 13.003 -8.581 5.392 1.00 65.50 79 ALA A N 1
ATOM 556 C CA . ALA A 1 79 ? 14.321 -8.003 5.152 1.00 65.50 79 ALA A CA 1
ATOM 557 C C . ALA A 1 79 ? 15.332 -9.106 4.833 1.00 65.50 79 ALA A C 1
ATOM 559 O O . ALA A 1 79 ? 15.301 -10.142 5.535 1.00 65.50 79 ALA A O 1
#

Secondary structure (DSSP, 8-state):
--SS-TTT-EEE-TTSB-SEEE-S---TTSEEES-EEE--EEEE-SSEEEES---EEES-EEES-EEEEE-SSEEEE--

Sequence (79 aa):
MSENGPEVTIIDCEALGRGFFFHSGEDASSIVKGFTIQNGAVGDGGGIRCNGSSPTIEGNIITANAATNRGGGIFCRLA

Radius of gyration: 11.67 Å; chains: 1; bounding box: 31×20×29 Å

pLDDT: mean 95.29, std 6.11, range [65.5, 98.62]

Foldseek 3Di:
DDPVAAVPAEDECVLEAEQEEADDAAEQVAEDERHEFENAEEAEASHYEAELYHYHYPRHHQPHAQHPHYDSRYDYDHD